Protein AF-A0A656K0D9-F1 (afdb_monomer)

Solvent-accessible surface area (backbone atoms only — not comparable to full-atom values): 9902 Å² total; per-residue (Å²): 138,88,82,88,80,86,80,90,76,78,93,76,84,72,83,78,70,94,79,72,92,74,75,70,80,50,70,64,58,54,51,52,53,53,50,53,54,51,52,51,53,50,48,52,54,49,52,51,49,52,54,46,64,72,64,74,55,85,78,87,59,66,61,66,60,52,53,50,52,52,52,50,52,53,51,52,52,51,50,49,54,53,50,50,53,54,32,53,58,55,34,52,55,34,49,74,68,66,74,48,59,67,74,58,40,48,53,50,39,53,52,52,51,52,47,50,60,66,72,38,76,58,51,60,60,53,47,52,59,71,70,44,60,68,61,57,72,75,30,68,89,40,77,66,26,55,54,49,53,52,52,52,51,51,50,51,52,52,49,68,61,64,78,106

Foldseek 3Di:
DDDDDDDDDDDDPDPPDPPDPDDDPPPVVVVVVVVVVVVVVVVVVVVVVVVVVVVVDPCVDCVVVVVVVVVVVVVVVLLVLVLVVQLVVQLVVCVVVVVDDSVVSSVVSVVVSVVCVVVCPCVVVVVVVVVDDVCLVVCVPPPVNVVVVVVVVVCVVCCSVVVD

Organism: NCBI:txid1194405

InterPro domains:
  IPR001204 Phosphate transporter [PF01384] (82-164)
  IPR001204 Phosphate transporter [PTHR11101] (63-164)

Sequence (164 aa):
MAINALSPDATGRASLSATQFGRKPGRLTMVIFFAILIAGLLFTGYSLKQDVDDMGTVVTTWTPFVLLGVALLIALAFEFVNGFHDTANAVATVIYTHSLPPGFAVVWSGFFNFLGVMLSSGAVAFGIIALLPVELILQTGSSAGFAMIFALLIAAIIWNLGTW

pLDDT: mean 75.83, std 12.4, range [40.69, 91.62]

Secondary structure (DSSP, 8-state):
------------S----SSSTT-PPPHHHHHHHHHHHHHHHHHHHHHHHHHHHHTT-----SHHHHHHHHHHHHHHHHHHHHHHHHHHHHHHHHHHTT-S-HHHHHHHHHHHHHHHHHHHTTHHHHHHHHHS-HHHHHTTTSHHHHHHHHHHHHHHHHHHHHT-

Mean predicted aligned error: 13.17 Å

Structure (mmCIF, N/CA/C/O backbone):
data_AF-A0A656K0D9-F1
#
_entry.id   AF-A0A656K0D9-F1
#
loop_
_atom_site.group_PDB
_atom_site.id
_atom_site.type_symbol
_atom_site.label_atom_id
_atom_site.label_alt_id
_atom_site.label_comp_id
_atom_site.label_asym_id
_atom_site.label_entity_id
_atom_site.label_seq_id
_atom_site.pdbx_PDB_ins_code
_atom_site.Cartn_x
_atom_site.Cartn_y
_atom_site.Cartn_z
_atom_site.occupancy
_atom_site.B_iso_or_equiv
_atom_site.auth_seq_id
_atom_site.auth_comp_id
_atom_site.auth_asym_id
_atom_site.auth_atom_id
_atom_site.pdbx_PDB_model_num
ATOM 1 N N . MET A 1 1 ? 45.216 3.476 -65.121 1.00 46.53 1 MET A N 1
ATOM 2 C CA . MET A 1 1 ? 45.252 2.789 -63.814 1.00 46.53 1 MET A CA 1
ATOM 3 C C . MET A 1 1 ? 43.876 2.951 -63.190 1.00 46.53 1 MET A C 1
ATOM 5 O O . MET A 1 1 ? 43.567 4.015 -62.676 1.00 46.53 1 MET A O 1
ATOM 9 N N . ALA A 1 2 ? 43.000 1.970 -63.403 1.00 40.69 2 ALA A N 1
ATOM 10 C CA . ALA A 1 2 ? 41.628 1.987 -62.914 1.00 40.69 2 ALA A CA 1
ATOM 11 C C . ALA A 1 2 ? 41.595 1.386 -61.508 1.00 40.69 2 ALA A C 1
ATOM 13 O O . ALA A 1 2 ? 42.010 0.242 -61.337 1.00 40.69 2 ALA A O 1
ATOM 14 N N . ILE A 1 3 ? 41.091 2.132 -60.527 1.00 46.84 3 ILE A N 1
ATOM 15 C CA . ILE A 1 3 ? 40.582 1.546 -59.287 1.00 46.84 3 ILE A CA 1
ATOM 16 C C . ILE A 1 3 ? 39.200 2.147 -59.058 1.00 46.84 3 ILE A C 1
ATOM 18 O O . ILE A 1 3 ? 39.030 3.220 -58.489 1.00 46.84 3 ILE A O 1
ATOM 22 N N . ASN A 1 4 ? 38.221 1.454 -59.627 1.00 45.56 4 ASN A N 1
ATOM 23 C CA . ASN A 1 4 ? 36.814 1.586 -59.316 1.00 45.56 4 ASN A CA 1
ATOM 24 C C . ASN A 1 4 ? 36.590 0.799 -58.016 1.00 45.56 4 ASN A C 1
ATOM 26 O O . ASN A 1 4 ? 36.851 -0.402 -57.989 1.00 45.56 4 ASN A O 1
ATOM 30 N N . ALA A 1 5 ? 36.159 1.460 -5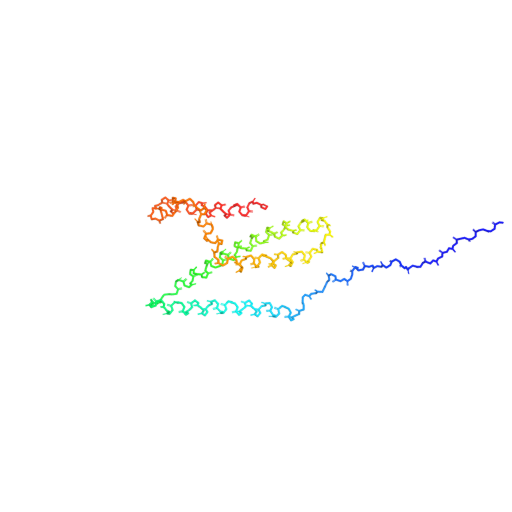6.946 1.00 51.62 5 ALA A N 1
ATOM 31 C CA . ALA A 1 5 ? 35.736 0.798 -55.713 1.00 51.62 5 ALA A CA 1
ATOM 32 C C . ALA A 1 5 ? 34.462 1.463 -55.179 1.00 51.62 5 ALA A C 1
ATOM 34 O 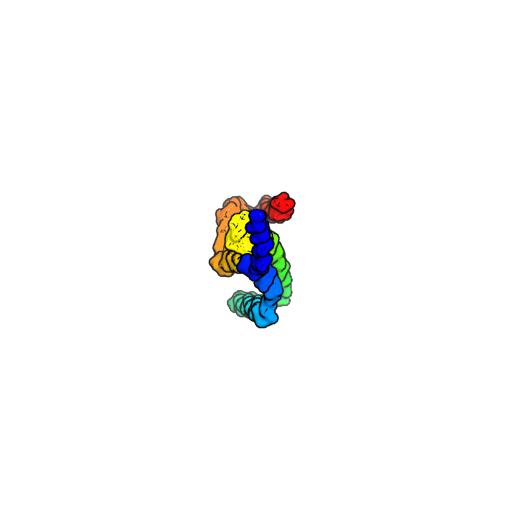O . ALA A 1 5 ? 34.407 1.971 -54.063 1.00 51.62 5 ALA A O 1
ATOM 35 N N . LEU A 1 6 ? 33.420 1.461 -56.010 1.00 51.41 6 LEU A N 1
ATOM 36 C CA . LEU A 1 6 ? 32.057 1.345 -55.509 1.00 51.41 6 LEU A CA 1
ATOM 37 C C . LEU A 1 6 ? 31.831 -0.134 -55.180 1.00 51.41 6 LEU A C 1
ATOM 39 O O . LEU A 1 6 ? 31.737 -0.955 -56.088 1.00 51.41 6 LEU A O 1
ATOM 43 N N . SER A 1 7 ? 31.741 -0.459 -53.891 1.00 51.31 7 SER A N 1
ATOM 44 C CA . SER A 1 7 ? 31.024 -1.649 -53.429 1.00 51.31 7 SER A CA 1
ATOM 45 C C . SER A 1 7 ? 29.752 -1.177 -52.728 1.00 51.31 7 SER A C 1
ATOM 47 O O . SER A 1 7 ? 29.832 -0.678 -51.603 1.00 51.31 7 SER A O 1
ATOM 49 N N . PRO A 1 8 ? 28.587 -1.284 -53.382 1.00 60.44 8 PRO A N 1
ATOM 50 C CA . PRO A 1 8 ? 27.295 -1.153 -52.744 1.00 60.44 8 PRO A CA 1
ATOM 51 C C . PRO A 1 8 ? 26.872 -2.533 -52.230 1.00 60.44 8 PRO A C 1
ATOM 53 O O . PRO A 1 8 ? 26.476 -3.377 -53.017 1.00 60.44 8 PRO A O 1
ATOM 56 N N . ASP A 1 9 ? 26.950 -2.749 -50.920 1.00 50.44 9 ASP A N 1
ATOM 57 C CA . ASP A 1 9 ? 26.172 -3.783 -50.225 1.00 50.44 9 ASP A CA 1
ATOM 58 C C . ASP A 1 9 ? 25.778 -3.190 -48.864 1.00 50.44 9 ASP A C 1
ATOM 60 O O . ASP A 1 9 ? 26.600 -2.982 -47.975 1.00 50.44 9 ASP A O 1
ATOM 64 N N . ALA A 1 10 ? 24.602 -2.572 -48.773 1.00 52.41 10 ALA A N 1
ATOM 65 C CA . ALA A 1 10 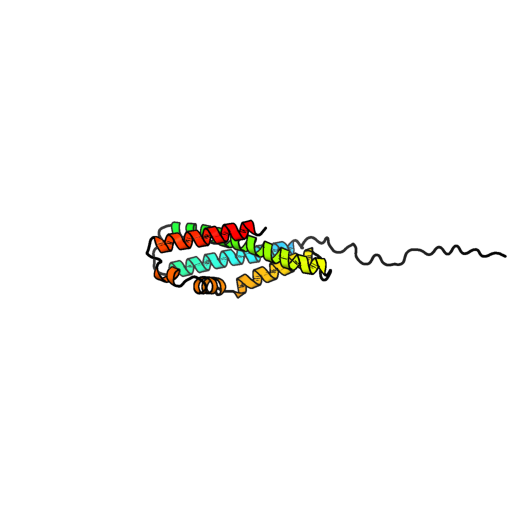? 23.331 -3.260 -48.566 1.00 52.41 10 ALA A CA 1
ATOM 66 C C . ALA A 1 10 ? 23.273 -3.919 -47.176 1.00 52.41 10 ALA A C 1
ATOM 68 O O . ALA A 1 10 ? 23.741 -5.024 -46.932 1.00 52.41 10 ALA A O 1
ATOM 69 N N . THR A 1 11 ? 22.625 -3.188 -46.264 1.00 54.31 11 THR A N 1
ATOM 70 C CA . THR A 1 11 ? 21.508 -3.732 -45.477 1.00 54.31 11 THR A CA 1
ATOM 71 C C . THR A 1 11 ? 21.755 -5.087 -44.811 1.00 54.31 11 THR A C 1
ATOM 73 O O . THR A 1 11 ? 21.269 -6.115 -45.269 1.00 54.31 11 THR A O 1
ATOM 76 N N . GLY A 1 12 ? 22.454 -5.092 -43.677 1.00 49.69 12 GLY A N 1
ATOM 77 C CA . GLY A 1 12 ? 22.627 -6.336 -42.918 1.00 49.69 12 GLY A CA 1
ATOM 78 C C . GLY A 1 12 ? 23.013 -6.197 -41.452 1.00 49.69 12 GLY A C 1
ATOM 79 O O . GLY A 1 12 ? 23.108 -7.204 -40.756 1.00 49.69 12 GLY A O 1
ATOM 80 N N . ARG A 1 13 ? 23.207 -4.981 -40.926 1.00 50.31 13 ARG A N 1
ATOM 81 C CA . ARG A 1 13 ? 23.322 -4.803 -39.473 1.00 50.31 13 ARG A CA 1
ATOM 82 C C . ARG A 1 13 ? 21.925 -4.724 -38.900 1.00 50.31 13 ARG A C 1
ATOM 84 O O . ARG A 1 13 ? 21.330 -3.656 -38.814 1.00 50.31 13 ARG A O 1
ATOM 91 N N . ALA A 1 14 ? 21.424 -5.924 -38.630 1.00 54.84 14 ALA A N 1
ATOM 92 C CA . ALA A 1 14 ? 20.226 -6.239 -37.889 1.00 54.84 14 ALA A CA 1
ATOM 93 C C . ALA A 1 14 ? 19.801 -5.079 -36.985 1.00 54.84 14 ALA A C 1
ATOM 95 O O . ALA A 1 14 ? 20.451 -4.764 -35.986 1.00 54.84 14 ALA A O 1
ATOM 96 N N . SER A 1 15 ? 18.677 -4.470 -37.354 1.00 50.88 15 SER A N 1
ATOM 97 C CA . SER A 1 15 ? 17.812 -3.733 -36.449 1.00 50.88 15 SER A CA 1
ATOM 98 C C . SER A 1 15 ? 17.335 -4.708 -35.367 1.00 50.88 15 SER A C 1
ATOM 100 O O . SER A 1 15 ? 16.217 -5.227 -35.418 1.00 50.88 15 SER A O 1
ATOM 102 N N . LEU A 1 16 ? 18.214 -5.053 -34.429 1.00 54.25 16 LEU A N 1
ATOM 103 C CA . LEU A 1 16 ? 17.861 -5.872 -33.287 1.00 54.25 16 LEU A CA 1
ATOM 104 C C . LEU A 1 16 ? 16.966 -5.021 -32.386 1.00 54.25 16 LEU A C 1
ATOM 106 O O . LEU A 1 16 ? 17.423 -4.221 -31.580 1.00 54.25 16 LEU A O 1
ATOM 110 N N . SER A 1 17 ? 15.664 -5.252 -32.547 1.00 52.91 17 SER A N 1
ATOM 111 C CA . SER A 1 17 ? 14.666 -5.106 -31.493 1.00 52.91 17 SER A CA 1
ATOM 112 C C . SER A 1 17 ? 14.276 -3.678 -31.079 1.00 52.91 17 SER A C 1
ATOM 114 O O . SER A 1 17 ? 14.127 -3.384 -29.894 1.00 52.91 17 SER A O 1
ATOM 116 N N . ALA A 1 18 ? 13.941 -2.820 -32.043 1.00 52.75 18 ALA A N 1
ATOM 117 C CA . ALA A 1 18 ? 13.103 -1.645 -31.764 1.00 52.75 18 ALA A CA 1
ATOM 118 C C . ALA A 1 18 ? 11.595 -1.989 -31.644 1.00 52.75 18 ALA A C 1
ATOM 120 O O . ALA A 1 18 ? 10.765 -1.095 -31.509 1.00 52.75 18 ALA A O 1
ATOM 121 N N . THR A 1 19 ? 11.213 -3.275 -31.682 1.00 50.44 19 THR A N 1
ATOM 122 C CA . THR A 1 19 ? 9.822 -3.685 -31.963 1.00 50.44 19 THR A CA 1
ATOM 123 C C . THR A 1 19 ? 9.245 -4.732 -31.005 1.00 50.44 19 THR A C 1
ATOM 125 O O . THR A 1 19 ? 8.505 -5.612 -31.436 1.00 50.44 19 THR A O 1
ATOM 128 N N . GLN A 1 20 ? 9.543 -4.674 -29.700 1.00 53.78 20 GLN A N 1
ATOM 129 C CA . GLN A 1 20 ? 8.859 -5.551 -28.725 1.00 53.78 20 GLN A CA 1
ATOM 130 C C . GLN A 1 20 ? 8.253 -4.853 -27.493 1.00 53.78 20 GLN A C 1
ATOM 132 O O . GLN A 1 20 ? 7.497 -5.481 -26.755 1.00 53.78 20 GLN A O 1
ATOM 137 N N . PHE A 1 21 ? 8.450 -3.546 -27.307 1.00 54.44 21 PHE A N 1
ATOM 138 C CA . PHE A 1 21 ? 8.067 -2.835 -26.072 1.00 54.44 21 PHE A CA 1
ATOM 139 C C . PHE A 1 21 ? 6.711 -2.113 -26.116 1.00 54.44 21 PHE A C 1
ATOM 141 O O . PHE A 1 21 ? 6.533 -1.067 -25.503 1.00 54.44 21 PHE A O 1
ATOM 148 N N . GLY A 1 22 ? 5.737 -2.669 -26.838 1.00 51.25 22 GLY A N 1
ATOM 149 C CA . GLY A 1 22 ? 4.401 -2.071 -26.981 1.00 51.25 22 GLY A CA 1
ATOM 150 C C . GLY A 1 22 ? 3.245 -3.055 -26.827 1.00 51.25 22 GLY A C 1
ATOM 151 O O . GLY A 1 22 ? 2.116 -2.741 -27.210 1.00 51.25 22 GLY A O 1
ATOM 152 N N . ARG A 1 23 ? 3.489 -4.272 -26.324 1.00 61.16 23 ARG A N 1
ATOM 153 C CA . ARG A 1 23 ? 2.410 -5.251 -26.171 1.00 61.16 23 ARG A CA 1
ATOM 154 C C . ARG A 1 23 ? 1.590 -4.889 -24.936 1.00 61.16 23 ARG A C 1
ATOM 156 O O . ARG A 1 23 ? 2.010 -5.137 -23.811 1.00 61.16 23 ARG A O 1
ATOM 163 N N . LYS A 1 24 ? 0.424 -4.275 -25.163 1.00 59.22 24 LYS A N 1
ATOM 164 C CA . LYS A 1 24 ? -0.588 -4.044 -24.124 1.00 59.22 24 LYS A CA 1
ATOM 165 C C . LYS A 1 24 ? -0.812 -5.355 -23.357 1.00 59.22 24 LYS A C 1
ATOM 167 O O . LYS A 1 24 ? -0.871 -6.403 -24.013 1.00 59.22 24 LYS A O 1
ATOM 172 N N . PRO A 1 25 ? -0.936 -5.321 -22.018 1.00 68.19 25 PRO A N 1
ATOM 173 C CA . PRO A 1 25 ? -1.236 -6.520 -21.251 1.00 68.19 25 PRO A CA 1
ATOM 174 C C . PRO A 1 25 ? -2.455 -7.207 -21.864 1.00 68.19 25 PRO A C 1
ATOM 176 O O . PRO A 1 25 ? -3.434 -6.552 -22.241 1.00 68.19 25 PRO A O 1
ATOM 179 N N . GLY A 1 26 ? -2.361 -8.526 -22.042 1.00 80.50 26 GLY A N 1
ATOM 180 C CA . GLY A 1 26 ? -3.445 -9.299 -22.629 1.00 80.50 26 GLY A CA 1
ATOM 181 C C . GLY A 1 26 ? -4.724 -9.061 -21.833 1.00 80.50 26 GLY A C 1
ATOM 182 O O . GLY A 1 26 ? -4.688 -8.991 -20.605 1.00 80.50 26 GLY A O 1
ATOM 183 N N . ARG A 1 27 ? -5.868 -8.944 -22.517 1.00 81.31 27 ARG A N 1
ATOM 184 C CA . ARG A 1 27 ? -7.172 -8.778 -21.848 1.00 81.31 27 ARG A CA 1
ATOM 185 C C . ARG A 1 27 ? -7.388 -9.841 -20.766 1.00 81.31 27 ARG A C 1
ATOM 187 O O . ARG A 1 27 ? -7.896 -9.522 -19.703 1.00 81.31 27 ARG A O 1
ATOM 194 N N . LEU A 1 28 ? -6.911 -11.062 -21.012 1.00 84.75 28 LEU A N 1
ATOM 195 C CA . LEU A 1 28 ? -6.908 -12.158 -20.047 1.00 84.75 28 LEU A CA 1
ATOM 196 C C . LEU A 1 28 ? -6.138 -11.822 -18.760 1.00 84.75 28 LEU A C 1
ATOM 198 O O . LEU A 1 28 ? -6.653 -12.049 -17.674 1.00 84.75 28 LEU A O 1
ATOM 202 N N . THR A 1 29 ? -4.937 -11.248 -18.865 1.00 81.94 29 THR A N 1
ATOM 203 C CA . THR A 1 29 ? -4.125 -10.850 -17.706 1.00 81.94 29 THR A CA 1
ATOM 204 C C . THR A 1 29 ? -4.839 -9.798 -16.863 1.00 81.94 29 THR A C 1
ATOM 206 O O . THR A 1 29 ? -4.868 -9.920 -15.644 1.00 81.94 29 THR A O 1
ATOM 209 N N . MET A 1 30 ? -5.467 -8.802 -17.500 1.00 81.31 30 MET A N 1
ATOM 210 C CA . MET A 1 30 ? -6.268 -7.807 -16.777 1.00 81.31 30 MET A CA 1
ATOM 211 C C . MET A 1 30 ? -7.485 -8.441 -16.095 1.00 81.31 30 MET A C 1
ATOM 213 O O . MET A 1 30 ? -7.747 -8.143 -14.935 1.00 81.31 30 MET A O 1
ATOM 217 N N . VAL A 1 31 ? -8.200 -9.344 -16.776 1.00 89.31 31 VAL A N 1
ATOM 218 C CA . VAL A 1 31 ? -9.349 -10.054 -16.188 1.00 89.31 31 VAL A CA 1
ATOM 219 C C . VAL A 1 31 ? -8.924 -10.876 -14.972 1.00 89.31 31 VAL A C 1
ATOM 221 O O . VAL A 1 31 ? -9.564 -10.773 -13.933 1.00 89.31 31 VAL A O 1
ATOM 224 N N . ILE A 1 32 ? -7.831 -11.639 -15.069 1.00 88.94 32 ILE A N 1
ATOM 225 C CA . ILE A 1 32 ? -7.305 -12.432 -13.948 1.00 88.94 32 ILE A CA 1
ATOM 226 C C . ILE A 1 32 ? -6.901 -11.519 -12.785 1.00 88.94 32 ILE A C 1
ATOM 228 O O . ILE A 1 32 ? -7.258 -11.800 -11.645 1.00 88.94 32 ILE A O 1
ATOM 232 N N . PHE A 1 33 ? -6.208 -10.412 -13.067 1.00 84.19 33 PHE A N 1
ATOM 233 C CA . PHE A 1 33 ? -5.788 -9.451 -12.049 1.00 84.19 33 PHE A CA 1
ATOM 234 C C . PHE A 1 33 ? -6.981 -8.906 -11.253 1.00 84.19 33 PHE A C 1
ATOM 236 O O . PHE A 1 33 ? -7.009 -9.028 -10.030 1.00 84.19 33 PHE A O 1
ATOM 243 N N . PHE A 1 34 ? -8.001 -8.374 -11.935 1.00 88.88 34 PHE A N 1
ATOM 244 C CA . PHE A 1 34 ? -9.193 -7.856 -11.260 1.00 88.88 34 PHE A CA 1
ATOM 245 C C . PHE A 1 34 ? -10.015 -8.960 -10.587 1.00 88.88 34 PHE A C 1
ATOM 247 O O . PHE A 1 34 ? -10.566 -8.723 -9.515 1.00 88.88 34 PHE A O 1
ATOM 254 N N . ALA A 1 35 ? -10.075 -10.165 -11.161 1.00 90.88 35 ALA A N 1
ATOM 255 C CA . ALA A 1 35 ? -10.769 -11.295 -10.549 1.00 90.88 35 ALA A CA 1
ATOM 256 C C . ALA A 1 35 ? -10.133 -11.703 -9.212 1.00 90.88 35 ALA A C 1
ATOM 258 O O . ALA A 1 35 ? -10.855 -11.890 -8.236 1.00 90.88 35 ALA A O 1
ATOM 259 N N . ILE A 1 36 ? -8.799 -11.781 -9.144 1.00 88.88 36 ILE A N 1
ATOM 260 C CA . ILE A 1 36 ? -8.069 -12.066 -7.898 1.00 88.88 36 ILE A CA 1
ATOM 261 C C . ILE A 1 36 ? -8.306 -10.951 -6.873 1.00 88.88 36 ILE A C 1
ATOM 263 O O . ILE A 1 36 ? -8.569 -11.238 -5.709 1.00 88.88 36 ILE A O 1
ATOM 267 N N . LEU A 1 37 ? -8.268 -9.688 -7.306 1.00 84.69 37 LEU A N 1
ATO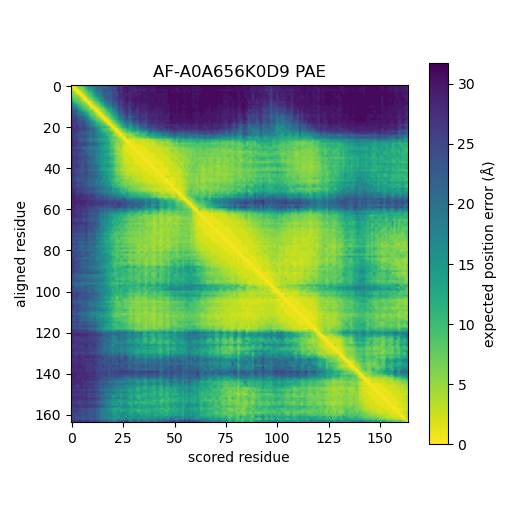M 268 C CA . LEU A 1 37 ? -8.466 -8.527 -6.433 1.00 84.69 37 LEU A CA 1
ATOM 269 C C . LEU A 1 37 ? -9.877 -8.516 -5.819 1.00 84.69 37 LEU A C 1
ATOM 271 O O . LEU A 1 37 ? -10.034 -8.360 -4.610 1.00 84.69 37 LEU A O 1
ATOM 275 N N . ILE A 1 38 ? -10.902 -8.755 -6.642 1.00 89.31 38 ILE A N 1
ATOM 276 C CA . ILE A 1 38 ? -12.296 -8.861 -6.192 1.00 89.31 38 ILE A CA 1
ATOM 277 C C . ILE A 1 38 ? -12.473 -10.075 -5.276 1.00 89.31 38 ILE A C 1
ATOM 279 O O . ILE A 1 38 ? -13.098 -9.946 -4.227 1.00 89.31 38 ILE A O 1
ATOM 283 N N . ALA A 1 39 ? -11.911 -11.234 -5.630 1.00 90.50 39 ALA A N 1
ATOM 284 C CA . ALA A 1 39 ? -11.982 -12.431 -4.795 1.00 90.50 39 ALA A CA 1
ATOM 285 C C . ALA A 1 39 ? -11.342 -12.202 -3.417 1.00 90.50 39 ALA A C 1
ATOM 287 O O . ALA A 1 39 ? -11.933 -12.584 -2.411 1.00 90.50 39 ALA A O 1
ATOM 288 N N . GLY A 1 40 ? -10.191 -11.523 -3.361 1.00 85.50 40 GLY A N 1
ATOM 289 C CA . GLY A 1 40 ? -9.540 -11.135 -2.109 1.00 85.50 40 GLY A CA 1
ATOM 290 C C . GLY A 1 40 ? -10.399 -10.188 -1.271 1.00 85.50 40 GLY A C 1
ATOM 291 O O . GLY A 1 40 ? -10.609 -10.441 -0.090 1.00 85.50 40 GLY A O 1
ATOM 292 N N . LEU A 1 41 ? -10.968 -9.142 -1.881 1.00 85.38 41 LEU A N 1
ATOM 293 C CA . LEU A 1 41 ? -11.867 -8.209 -1.186 1.00 85.38 41 LEU A CA 1
ATOM 294 C C . LEU A 1 41 ? -13.126 -8.901 -0.643 1.00 85.38 41 LEU A C 1
ATOM 296 O O . LEU A 1 41 ? -13.536 -8.635 0.487 1.00 85.38 41 LEU A O 1
ATOM 300 N N . LEU A 1 42 ? -13.728 -9.801 -1.427 1.00 88.06 42 LEU A N 1
ATOM 301 C CA . LEU A 1 42 ? -14.890 -10.583 -1.003 1.00 88.06 42 LEU A CA 1
ATOM 302 C C .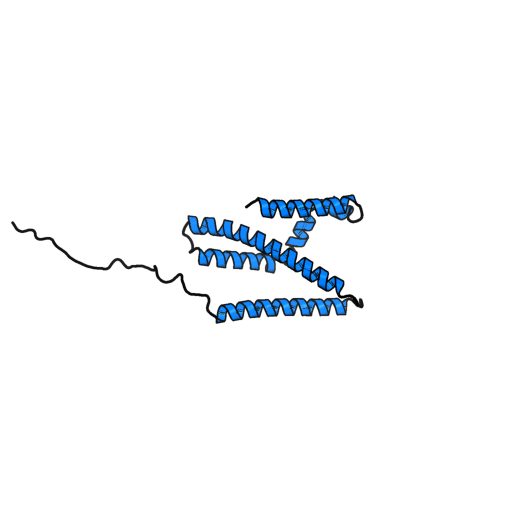 LEU A 1 42 ? -14.537 -11.558 0.122 1.00 88.06 42 LEU A C 1
ATOM 304 O O . LEU A 1 42 ? -15.308 -11.672 1.072 1.00 88.06 42 LEU A O 1
ATOM 308 N N . PHE A 1 43 ? -13.380 -12.222 0.041 1.00 87.94 43 PHE A N 1
ATOM 309 C CA . PHE A 1 43 ? -12.889 -13.115 1.088 1.00 87.94 43 PHE A CA 1
ATOM 310 C C . PHE A 1 43 ? -12.680 -12.357 2.402 1.00 87.94 43 PHE A C 1
ATOM 312 O O . PHE A 1 43 ? -13.245 -12.754 3.414 1.00 87.94 43 PHE A O 1
ATOM 319 N N . THR A 1 44 ? -11.983 -11.216 2.376 1.00 84.62 44 THR A N 1
ATOM 320 C CA . THR A 1 44 ? -11.797 -10.364 3.562 1.00 84.62 44 THR A CA 1
ATOM 321 C C . THR A 1 44 ? -13.134 -9.907 4.145 1.00 84.62 44 THR A C 1
ATOM 323 O O . THR A 1 44 ? -13.323 -9.952 5.357 1.00 84.62 44 THR A O 1
ATOM 326 N N . GLY A 1 45 ? -14.086 -9.496 3.301 1.00 83.62 45 GLY A N 1
ATOM 327 C CA . GLY A 1 45 ? -15.419 -9.096 3.756 1.00 83.62 45 GLY A CA 1
ATOM 328 C C . GLY A 1 45 ? -16.222 -10.246 4.373 1.00 83.62 45 GLY A C 1
ATOM 329 O O . GLY A 1 45 ? -16.941 -10.033 5.347 1.00 83.62 45 GLY A O 1
ATOM 330 N N . TYR A 1 46 ? -16.094 -11.457 3.828 1.00 86.81 46 TYR A N 1
ATOM 331 C CA . TYR A 1 46 ? -16.721 -12.660 4.372 1.00 86.81 46 TYR A CA 1
ATOM 332 C C . TYR A 1 46 ? -16.100 -13.058 5.716 1.00 86.81 46 TYR A C 1
ATOM 334 O O . TYR A 1 46 ? -16.836 -13.227 6.684 1.00 86.81 46 TYR A O 1
ATOM 342 N N . SER A 1 47 ? -14.767 -13.124 5.796 1.00 85.38 47 SER A N 1
ATOM 343 C CA . SER A 1 47 ? -14.037 -13.410 7.037 1.00 85.38 47 SER A CA 1
ATOM 344 C C . SER A 1 47 ? -14.369 -12.403 8.131 1.00 85.38 47 SER A C 1
ATOM 346 O O . SER A 1 47 ? -14.676 -12.801 9.243 1.00 85.38 47 SER A O 1
ATOM 348 N N . LEU A 1 48 ? -14.431 -11.110 7.801 1.00 82.44 48 LEU A N 1
ATOM 349 C CA . LEU A 1 48 ? -14.800 -10.076 8.765 1.00 82.44 48 LEU A CA 1
ATOM 350 C C . LEU A 1 48 ? -16.217 -10.269 9.317 1.00 82.44 48 LEU A C 1
ATOM 352 O O . LEU A 1 48 ? -16.440 -10.062 10.505 1.00 82.44 48 LEU A O 1
ATOM 356 N N . LYS A 1 49 ? -17.189 -10.631 8.470 1.00 81.12 49 LYS A N 1
ATOM 357 C CA . LYS A 1 49 ? -18.553 -10.911 8.943 1.00 81.12 49 LYS A CA 1
ATOM 358 C C . LYS A 1 49 ? -18.586 -12.127 9.856 1.00 81.12 49 LYS A C 1
ATOM 360 O O . LYS A 1 49 ? -19.217 -12.059 10.901 1.00 81.12 49 LYS A O 1
ATOM 365 N N . GLN A 1 50 ? -17.883 -13.188 9.471 1.00 82.19 50 GLN A N 1
ATOM 366 C CA . GLN A 1 50 ? -17.773 -14.399 10.273 1.00 82.19 50 GLN A CA 1
ATOM 367 C C . GLN A 1 50 ? -17.149 -14.098 11.645 1.00 82.19 50 GLN A C 1
ATOM 369 O O . GLN A 1 50 ? -17.734 -14.452 12.661 1.00 82.19 50 GLN A O 1
ATOM 374 N N . ASP A 1 51 ? -16.054 -13.336 11.680 1.00 81.12 51 ASP A N 1
ATOM 375 C CA . ASP A 1 51 ? -15.403 -12.919 12.923 1.00 81.12 51 ASP A CA 1
ATOM 376 C C . ASP A 1 51 ? -16.328 -12.047 13.794 1.00 81.12 51 ASP A C 1
ATOM 378 O O . ASP A 1 51 ? -16.367 -12.205 15.011 1.00 81.12 51 ASP A O 1
ATOM 382 N N . VAL A 1 52 ? -17.099 -11.133 13.192 1.00 76.25 52 VAL A N 1
ATOM 383 C CA . VAL A 1 52 ? -18.055 -10.274 13.917 1.00 76.25 52 VAL A CA 1
ATOM 384 C C . VAL A 1 52 ? -19.217 -11.079 14.505 1.00 76.25 52 VAL A C 1
ATOM 386 O O . VAL A 1 52 ? -19.621 -10.819 15.642 1.00 76.25 52 VAL A O 1
ATOM 389 N N . ASP A 1 53 ? -19.737 -12.052 13.759 1.00 79.00 53 ASP A N 1
ATOM 390 C CA . ASP A 1 53 ? -20.812 -12.935 14.215 1.00 79.00 53 ASP A CA 1
ATOM 391 C C . ASP A 1 53 ? -20.315 -13.876 15.336 1.00 79.00 53 ASP A C 1
ATOM 393 O O . ASP A 1 53 ? -21.026 -14.098 16.321 1.00 79.00 53 ASP A O 1
ATOM 397 N N . ASP A 1 54 ? -19.062 -14.338 15.251 1.00 77.31 54 ASP A N 1
ATOM 398 C CA . ASP A 1 54 ? -18.403 -15.185 16.255 1.00 77.31 54 ASP A CA 1
ATOM 399 C C . ASP A 1 54 ? -18.070 -14.426 17.559 1.00 77.31 54 ASP A C 1
ATOM 401 O O . ASP A 1 54 ? -17.987 -15.028 18.633 1.00 77.31 54 ASP A O 1
ATOM 405 N N . MET A 1 55 ? -17.938 -13.093 17.513 1.00 70.62 55 MET A N 1
ATOM 406 C CA . MET A 1 55 ? -17.672 -12.251 18.692 1.00 70.62 55 MET A CA 1
ATOM 407 C C . MET A 1 55 ? -18.879 -12.092 19.634 1.00 70.62 55 MET A C 1
ATOM 409 O O . MET A 1 55 ? -18.737 -11.505 20.709 1.00 70.62 55 MET A O 1
ATOM 413 N N . GLY A 1 56 ? -20.072 -12.584 19.272 1.00 64.88 56 GLY A N 1
ATOM 414 C CA . GLY A 1 56 ? -21.261 -12.572 20.140 1.00 64.88 56 GLY A CA 1
ATOM 415 C C . GLY A 1 56 ? -21.780 -11.173 20.509 1.00 64.88 56 GLY A C 1
ATOM 416 O O . GLY A 1 56 ? -22.689 -11.037 21.330 1.00 64.88 56 GLY A O 1
ATOM 417 N N . THR A 1 57 ? -21.221 -10.120 19.908 1.00 64.88 57 THR A N 1
ATOM 418 C CA . THR A 1 57 ? -21.670 -8.738 20.076 1.00 64.88 57 THR A CA 1
ATOM 419 C C . THR A 1 57 ? -22.682 -8.414 18.988 1.00 64.88 57 THR A C 1
ATOM 421 O O . THR A 1 57 ? -22.380 -8.521 17.804 1.00 64.88 57 THR A O 1
ATOM 424 N N . VAL A 1 58 ? -23.898 -8.008 19.362 1.00 61.38 58 VAL A N 1
ATOM 425 C CA . VAL A 1 58 ? -24.890 -7.552 18.382 1.00 61.38 58 VAL A CA 1
ATOM 426 C C . VAL A 1 58 ? -24.430 -6.187 17.871 1.00 61.38 58 VAL A C 1
ATOM 428 O O . VAL A 1 58 ? -24.731 -5.153 18.469 1.00 61.38 58 VAL A O 1
ATOM 431 N N . VAL A 1 59 ? -23.655 -6.172 16.786 1.00 61.28 59 VAL A N 1
ATOM 432 C CA . VAL A 1 59 ? -23.214 -4.938 16.127 1.00 61.28 59 VAL A CA 1
ATOM 433 C C . VAL A 1 59 ? -24.416 -4.337 15.393 1.00 61.28 59 VAL A C 1
ATOM 435 O O . VAL A 1 59 ? -24.585 -4.475 14.188 1.00 61.28 59 VAL A O 1
ATOM 438 N N . THR A 1 60 ? -25.308 -3.685 16.139 1.00 66.19 60 THR A N 1
ATOM 439 C CA . THR A 1 60 ? -26.541 -3.067 15.614 1.00 66.19 60 THR A CA 1
ATOM 440 C C . THR A 1 60 ? -26.279 -1.797 14.804 1.00 66.19 60 THR A C 1
ATOM 442 O O . THR A 1 60 ? -27.198 -1.244 14.202 1.00 66.19 60 THR A O 1
ATOM 445 N N . THR A 1 61 ? -25.035 -1.308 14.793 1.00 73.38 61 THR A N 1
ATOM 446 C CA . THR A 1 61 ? -24.670 -0.010 14.222 1.00 73.38 61 THR A CA 1
ATOM 447 C C . THR A 1 61 ? -23.691 -0.182 13.062 1.00 73.38 61 THR A C 1
ATOM 449 O O . THR A 1 61 ? -22.728 -0.933 13.159 1.00 73.38 61 THR A O 1
ATOM 452 N N . TRP A 1 62 ? -23.899 0.557 11.971 1.00 73.88 62 TRP A N 1
ATOM 453 C CA . TRP A 1 62 ? -23.047 0.528 10.770 1.00 73.88 62 TRP A CA 1
ATOM 454 C C . TRP A 1 62 ? -21.717 1.280 10.940 1.00 73.88 62 TRP A C 1
ATOM 456 O O . TRP A 1 62 ? -20.801 1.128 10.135 1.00 73.88 62 TRP A O 1
ATOM 466 N N . THR A 1 63 ? -21.599 2.081 12.001 1.00 78.38 63 THR A N 1
ATOM 467 C CA . THR A 1 63 ? -20.441 2.923 12.322 1.00 78.38 63 THR A CA 1
ATOM 468 C C . THR A 1 63 ? -19.088 2.198 12.268 1.00 78.38 63 THR A C 1
ATOM 470 O O . THR A 1 63 ? -18.206 2.712 11.584 1.00 78.38 63 THR A O 1
ATOM 473 N N . PRO A 1 64 ? -18.876 1.026 12.904 1.00 78.94 64 PRO A N 1
ATOM 474 C CA . PRO A 1 64 ? -17.593 0.319 12.831 1.00 78.94 64 PRO A CA 1
ATOM 475 C C . PRO A 1 64 ? -17.201 -0.083 11.405 1.00 78.94 64 PRO A C 1
ATOM 477 O O . PRO A 1 64 ? -16.039 0.057 11.040 1.00 78.94 64 PRO A O 1
ATOM 480 N N . PHE A 1 65 ? -18.153 -0.499 10.566 1.00 81.06 65 PHE A N 1
ATOM 481 C CA . PHE A 1 65 ? -17.872 -0.845 9.168 1.00 81.06 65 PHE A CA 1
ATOM 482 C C . PHE A 1 65 ? -17.498 0.386 8.334 1.00 81.06 65 PHE A C 1
ATOM 484 O O . PHE A 1 65 ? -16.602 0.319 7.494 1.00 81.06 65 PHE A O 1
ATOM 491 N N . VAL A 1 66 ? -18.145 1.528 8.591 1.00 84.06 66 VAL A N 1
ATOM 492 C CA . VAL A 1 66 ? -17.809 2.804 7.939 1.00 84.06 66 VAL A CA 1
ATOM 493 C C . VAL A 1 66 ? -16.420 3.282 8.366 1.00 84.06 66 VAL A C 1
ATOM 495 O O . VAL A 1 66 ? -15.610 3.630 7.510 1.00 84.06 66 VAL A O 1
ATOM 498 N N . LEU A 1 67 ? -16.117 3.258 9.668 1.00 80.81 67 LEU A N 1
ATOM 499 C CA . LEU A 1 67 ? -14.798 3.631 10.187 1.00 80.81 67 LEU A CA 1
ATOM 500 C C . LEU A 1 67 ? -13.699 2.700 9.662 1.00 80.81 67 LEU A C 1
ATOM 502 O O . LEU A 1 67 ? -12.635 3.184 9.284 1.00 80.81 67 LEU A O 1
ATOM 506 N N . LEU A 1 68 ? -13.970 1.395 9.562 1.00 82.75 68 LEU A N 1
ATOM 507 C CA . LEU A 1 68 ? -13.059 0.432 8.945 1.00 82.75 68 LEU A CA 1
ATOM 508 C C . LEU A 1 68 ? -12.812 0.758 7.467 1.00 82.75 68 LEU A C 1
ATOM 510 O O . LEU A 1 68 ? -11.666 0.769 7.029 1.00 82.75 68 LEU A O 1
ATOM 514 N N . GLY A 1 69 ? -13.864 1.068 6.706 1.00 85.00 69 GLY A N 1
ATOM 515 C CA . GLY A 1 69 ? -13.735 1.467 5.303 1.00 85.00 69 GLY A CA 1
ATOM 516 C C . GLY A 1 69 ? -12.874 2.721 5.125 1.00 85.00 69 GLY A C 1
ATOM 517 O O . GLY A 1 69 ? -12.000 2.752 4.260 1.00 85.00 69 GLY A O 1
ATOM 518 N N . VAL A 1 70 ? -13.067 3.731 5.980 1.00 84.50 70 VAL A N 1
ATOM 519 C CA . VAL A 1 70 ? -12.245 4.953 5.984 1.00 84.50 70 VAL A CA 1
ATOM 520 C C . VAL A 1 70 ? -10.791 4.645 6.352 1.00 84.50 70 VAL A C 1
ATOM 522 O O . VAL A 1 70 ? -9.881 5.113 5.671 1.00 84.50 70 VAL A O 1
ATOM 525 N N . ALA A 1 71 ? -10.559 3.833 7.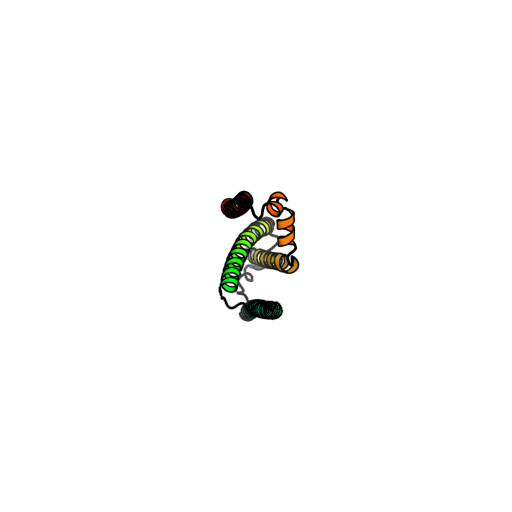386 1.00 80.50 71 ALA A N 1
ATOM 526 C CA . ALA A 1 71 ? -9.216 3.440 7.803 1.00 80.50 71 ALA A CA 1
ATOM 527 C C . ALA A 1 71 ? -8.470 2.680 6.693 1.00 80.50 71 ALA A C 1
ATOM 529 O O . ALA A 1 71 ? -7.317 2.994 6.404 1.00 80.50 71 ALA A O 1
ATOM 530 N N . LEU A 1 72 ? -9.142 1.740 6.018 1.00 83.75 72 LEU A N 1
ATOM 531 C CA . LEU A 1 72 ? -8.586 1.016 4.873 1.00 83.75 72 LEU A CA 1
ATOM 532 C C . LEU A 1 72 ? -8.257 1.951 3.707 1.00 83.75 72 LEU A C 1
ATOM 534 O O . LEU A 1 72 ? -7.210 1.795 3.087 1.00 83.75 72 LEU A O 1
ATOM 538 N N . LEU A 1 73 ? -9.108 2.939 3.423 1.00 84.31 73 LEU A N 1
ATOM 539 C CA . LEU A 1 73 ? -8.854 3.912 2.360 1.00 84.31 73 LEU A CA 1
ATOM 540 C C . LEU A 1 73 ? -7.591 4.734 2.645 1.00 84.31 73 LEU A C 1
ATOM 542 O O . LEU A 1 73 ? -6.755 4.893 1.757 1.00 84.31 73 LEU A O 1
ATOM 546 N N . ILE A 1 74 ? -7.427 5.215 3.880 1.00 79.25 74 ILE A N 1
ATOM 547 C CA . ILE A 1 74 ? -6.233 5.965 4.295 1.00 79.25 74 ILE A CA 1
ATOM 548 C C . ILE A 1 74 ? -4.987 5.072 4.237 1.00 79.25 74 ILE A C 1
ATOM 550 O O . ILE A 1 74 ? -3.962 5.500 3.709 1.00 79.25 74 ILE A O 1
ATOM 554 N N . ALA A 1 75 ? -5.077 3.831 4.723 1.00 81.50 75 ALA A N 1
ATOM 555 C CA . ALA A 1 75 ? -3.970 2.879 4.681 1.00 81.50 75 ALA A CA 1
ATOM 556 C C . ALA A 1 75 ? -3.539 2.562 3.239 1.00 81.50 75 ALA A C 1
ATOM 558 O O . ALA A 1 75 ? -2.353 2.616 2.933 1.00 81.50 75 ALA A O 1
ATOM 559 N N . LEU A 1 76 ? -4.491 2.316 2.333 1.00 82.88 76 LEU A N 1
ATOM 560 C CA . LEU A 1 76 ? -4.209 2.079 0.913 1.00 82.88 76 LEU A CA 1
ATOM 561 C C . LEU A 1 76 ? -3.612 3.311 0.224 1.00 82.88 76 LEU A C 1
ATOM 563 O O . LEU A 1 76 ? -2.733 3.166 -0.622 1.00 82.88 76 LEU A O 1
ATOM 567 N N . ALA A 1 77 ? -4.062 4.517 0.581 1.00 81.94 77 ALA A N 1
ATOM 568 C CA . ALA A 1 77 ? -3.489 5.754 0.057 1.00 81.94 77 ALA A CA 1
ATOM 569 C C . ALA A 1 77 ? -2.039 5.950 0.527 1.00 81.94 77 ALA A C 1
ATOM 571 O O . ALA A 1 77 ? -1.180 6.304 -0.278 1.00 81.94 77 ALA A O 1
ATOM 572 N N . PHE A 1 78 ? -1.755 5.681 1.804 1.00 79.69 78 PHE A N 1
ATOM 573 C CA . PHE A 1 78 ? -0.398 5.730 2.343 1.00 79.69 78 PHE A CA 1
ATOM 574 C C . PHE A 1 78 ? 0.498 4.694 1.657 1.00 79.69 78 PHE A C 1
ATOM 576 O O . PHE A 1 78 ? 1.561 5.045 1.156 1.00 79.69 78 PHE A O 1
ATOM 583 N N . GLU A 1 79 ? 0.048 3.446 1.550 1.00 84.25 79 GLU A N 1
ATOM 584 C CA . GLU A 1 79 ? 0.782 2.378 0.864 1.00 84.25 79 GLU A CA 1
ATOM 585 C C . GLU A 1 79 ? 1.068 2.726 -0.603 1.00 84.25 79 GLU A C 1
ATOM 587 O O . GLU A 1 79 ? 2.172 2.512 -1.093 1.00 84.25 79 GLU A O 1
ATOM 592 N N . PHE A 1 80 ? 0.101 3.332 -1.300 1.00 83.31 80 PHE A N 1
ATOM 593 C CA . PHE A 1 80 ? 0.283 3.778 -2.679 1.00 83.31 80 PHE A CA 1
ATOM 594 C C . PHE A 1 80 ? 1.384 4.836 -2.811 1.00 83.31 80 PHE A C 1
ATOM 596 O O . PHE A 1 80 ? 2.221 4.735 -3.708 1.00 83.31 80 PHE A O 1
ATOM 603 N N . VAL A 1 81 ? 1.390 5.836 -1.923 1.00 83.25 81 VAL A N 1
ATOM 604 C CA . VAL A 1 81 ? 2.433 6.870 -1.903 1.00 83.25 81 VAL A CA 1
ATOM 605 C C . VAL A 1 81 ? 3.789 6.220 -1.631 1.00 83.25 81 VAL A C 1
ATOM 607 O O . VAL A 1 81 ? 4.683 6.351 -2.459 1.00 83.25 81 VAL A O 1
ATOM 610 N N . ASN A 1 82 ? 3.923 5.408 -0.578 1.00 84.44 82 ASN A N 1
ATOM 611 C CA . ASN A 1 82 ? 5.188 4.724 -0.278 1.00 84.44 82 ASN A CA 1
ATOM 612 C C . ASN A 1 82 ? 5.673 3.838 -1.443 1.00 84.44 82 ASN A C 1
ATOM 614 O O . ASN A 1 82 ? 6.820 3.953 -1.872 1.00 84.44 82 ASN A O 1
ATOM 618 N N . GLY A 1 83 ? 4.789 3.039 -2.047 1.00 86.25 83 GLY A N 1
ATOM 619 C CA . GLY A 1 83 ? 5.139 2.187 -3.185 1.00 86.25 83 GLY A CA 1
ATOM 620 C C . GLY A 1 83 ? 5.557 2.967 -4.439 1.00 86.25 83 GLY A C 1
ATOM 621 O O . GLY A 1 83 ? 6.363 2.477 -5.240 1.00 86.25 83 GLY A O 1
ATOM 622 N N . PHE A 1 84 ? 5.064 4.198 -4.616 1.00 85.38 84 PHE A N 1
ATOM 623 C CA . PHE A 1 84 ? 5.516 5.097 -5.681 1.00 85.38 84 PHE A CA 1
ATOM 624 C C . PHE A 1 84 ? 6.956 5.583 -5.444 1.00 85.38 84 PHE A C 1
ATOM 626 O O . PHE A 1 84 ? 7.745 5.606 -6.392 1.00 85.38 84 PHE A O 1
ATOM 633 N N . HIS A 1 85 ? 7.332 5.879 -4.193 1.00 85.94 85 HIS A N 1
ATOM 634 C CA . HIS A 1 85 ? 8.707 6.243 -3.807 1.00 85.94 85 HIS A CA 1
ATOM 635 C C . HIS A 1 85 ? 9.668 5.088 -4.038 1.00 85.94 85 HIS A C 1
ATOM 637 O O . HIS A 1 85 ? 10.698 5.251 -4.699 1.00 85.94 85 HIS A O 1
ATOM 643 N N . ASP A 1 86 ? 9.299 3.904 -3.560 1.00 88.50 86 ASP A N 1
ATOM 644 C CA . ASP A 1 86 ? 10.135 2.716 -3.680 1.00 88.50 86 ASP A CA 1
ATOM 645 C C . ASP A 1 86 ? 10.325 2.327 -5.147 1.00 88.50 86 ASP A C 1
ATOM 647 O O . ASP A 1 86 ? 11.432 1.990 -5.576 1.00 88.50 86 ASP A O 1
ATOM 651 N N . THR A 1 87 ? 9.273 2.480 -5.955 1.00 89.56 87 THR A N 1
ATOM 652 C CA . THR A 1 87 ? 9.355 2.254 -7.398 1.00 89.56 87 THR A CA 1
ATOM 653 C C . THR A 1 87 ? 10.228 3.285 -8.097 1.00 89.56 87 THR A C 1
ATOM 655 O O . THR A 1 87 ? 11.056 2.891 -8.914 1.00 89.56 87 THR A O 1
ATOM 658 N N . ALA A 1 88 ? 10.107 4.577 -7.791 1.00 87.94 88 ALA A N 1
ATOM 659 C CA . ALA A 1 88 ? 10.951 5.601 -8.405 1.00 87.94 88 ALA A CA 1
ATOM 660 C C . ALA A 1 88 ? 12.440 5.375 -8.096 1.00 87.94 88 ALA A C 1
ATOM 662 O O . ALA A 1 88 ? 13.272 5.415 -9.006 1.00 87.94 88 ALA A O 1
ATOM 663 N N . ASN A 1 89 ? 12.761 5.035 -6.847 1.00 88.00 89 ASN A N 1
ATOM 664 C CA . ASN A 1 89 ? 14.128 4.766 -6.410 1.00 88.00 89 ASN A CA 1
ATOM 665 C C . ASN A 1 89 ? 14.699 3.484 -7.039 1.00 88.00 89 ASN A C 1
ATOM 667 O O . ASN A 1 89 ? 15.810 3.495 -7.579 1.00 88.00 89 ASN A O 1
ATOM 671 N N . ALA A 1 90 ? 13.936 2.386 -7.035 1.00 86.88 90 ALA A N 1
ATOM 672 C CA . ALA A 1 90 ? 14.368 1.125 -7.633 1.00 86.88 90 ALA A CA 1
ATOM 673 C C . ALA A 1 90 ? 14.537 1.249 -9.156 1.00 86.88 90 ALA A C 1
ATOM 675 O O . ALA A 1 90 ? 15.554 0.835 -9.718 1.00 86.88 90 ALA A O 1
ATOM 676 N N . VAL A 1 91 ? 13.573 1.875 -9.833 1.00 88.75 91 VAL A N 1
ATOM 677 C CA . VAL A 1 91 ? 13.580 2.033 -11.292 1.00 88.75 91 VAL A CA 1
ATOM 678 C C . VAL A 1 91 ? 14.696 2.971 -11.752 1.00 88.75 91 VAL A C 1
ATOM 680 O O . VAL A 1 91 ? 15.321 2.687 -12.773 1.00 88.75 91 VAL A O 1
ATOM 683 N N . ALA A 1 92 ? 15.016 4.034 -11.004 1.00 89.75 92 ALA A N 1
ATOM 684 C CA . ALA A 1 92 ? 16.103 4.951 -11.355 1.00 89.75 92 ALA A CA 1
ATOM 685 C C . ALA A 1 92 ? 17.445 4.221 -11.538 1.00 89.75 92 ALA A C 1
ATOM 687 O O . ALA A 1 92 ? 18.137 4.431 -12.535 1.00 89.75 92 ALA A O 1
ATOM 688 N N . THR A 1 93 ? 17.783 3.305 -10.625 1.00 89.50 93 THR A N 1
ATOM 689 C CA . THR A 1 93 ? 19.031 2.526 -10.705 1.00 89.50 93 THR A CA 1
ATOM 690 C C . THR A 1 93 ? 19.040 1.561 -11.891 1.00 89.50 93 THR A C 1
ATOM 692 O O . THR A 1 93 ? 20.032 1.462 -12.619 1.00 89.50 93 THR A O 1
ATOM 695 N N . VAL A 1 94 ? 17.920 0.883 -12.132 1.00 86.38 94 VAL A N 1
ATOM 696 C CA . VAL A 1 94 ? 17.761 -0.105 -13.204 1.00 86.38 94 VAL A CA 1
ATOM 697 C C . VAL A 1 94 ? 17.829 0.549 -14.586 1.00 86.38 94 VAL A C 1
ATOM 699 O O . VAL A 1 94 ? 18.488 0.024 -15.486 1.00 86.38 94 VAL A O 1
ATOM 702 N N . ILE A 1 95 ? 17.209 1.723 -14.740 1.00 86.06 95 ILE A N 1
ATOM 703 C CA . ILE A 1 95 ? 17.276 2.517 -15.971 1.00 86.06 95 ILE A CA 1
ATOM 704 C C . ILE A 1 95 ? 18.689 3.064 -16.176 1.00 86.06 95 ILE A C 1
ATOM 706 O O . ILE A 1 95 ? 19.237 2.919 -17.266 1.00 86.06 95 ILE A O 1
ATOM 710 N N . TYR A 1 96 ? 19.305 3.648 -15.143 1.00 89.00 96 TYR A N 1
ATOM 711 C CA . TYR A 1 96 ? 20.652 4.218 -15.242 1.00 89.00 96 TYR A CA 1
ATOM 712 C C . TYR A 1 96 ? 21.695 3.165 -15.647 1.00 89.00 96 TYR A C 1
ATOM 714 O O . TYR A 1 96 ? 22.536 3.396 -16.517 1.00 89.00 96 TYR A O 1
ATOM 722 N N . THR A 1 97 ? 21.593 1.966 -15.072 1.00 91.62 97 THR A N 1
ATOM 723 C CA . THR A 1 97 ? 22.468 0.826 -15.390 1.00 91.62 97 THR A CA 1
ATOM 724 C C . THR A 1 97 ? 22.089 0.092 -16.677 1.00 91.62 97 THR A C 1
ATOM 726 O O . THR A 1 97 ? 22.815 -0.810 -17.084 1.00 91.62 97 THR A O 1
ATOM 729 N N . HIS A 1 98 ? 20.979 0.461 -17.325 1.00 83.50 98 HIS A N 1
ATOM 730 C CA . HIS A 1 98 ? 20.443 -0.203 -18.518 1.00 83.50 98 HIS A CA 1
ATOM 731 C C . HIS A 1 98 ? 20.254 -1.722 -18.342 1.00 83.50 98 HIS A C 1
ATOM 733 O O . HIS A 1 98 ? 20.365 -2.490 -19.298 1.00 83.50 98 HIS A O 1
ATOM 739 N N . SER A 1 99 ? 19.970 -2.163 -17.114 1.00 84.00 99 SER A N 1
ATOM 740 C CA . SER A 1 99 ? 19.876 -3.586 -16.770 1.00 84.00 99 SER A CA 1
ATOM 741 C C . SER A 1 99 ? 18.524 -4.197 -17.142 1.00 84.00 99 SER A C 1
ATOM 743 O O . SER A 1 99 ? 18.478 -5.349 -17.572 1.00 84.00 99 SER A O 1
ATOM 745 N N . LEU A 1 100 ? 17.430 -3.431 -17.044 1.00 82.69 100 LEU A N 1
ATOM 746 C CA . LEU A 1 100 ? 16.098 -3.823 -17.516 1.00 82.69 100 LEU A CA 1
ATOM 747 C C . LEU A 1 100 ? 15.369 -2.651 -18.197 1.00 82.69 100 LEU A C 1
ATOM 749 O O . LEU A 1 100 ? 15.583 -1.489 -17.846 1.00 82.69 100 LEU A O 1
ATOM 753 N N . PRO A 1 101 ? 14.443 -2.940 -19.131 1.00 82.19 101 PRO A N 1
ATOM 754 C CA . PRO A 1 101 ? 13.570 -1.929 -19.717 1.00 82.19 101 PRO A CA 1
ATOM 755 C C . PRO A 1 101 ? 12.659 -1.264 -18.662 1.00 82.19 101 PRO A C 1
ATOM 757 O O . PRO A 1 101 ? 12.115 -1.973 -17.807 1.00 82.19 101 PRO A O 1
ATOM 760 N N . PRO A 1 102 ? 12.377 0.052 -18.770 1.00 81.12 102 PRO A N 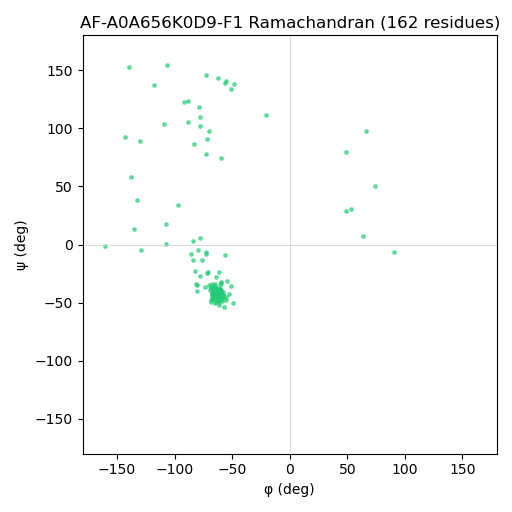1
ATOM 761 C CA . PRO A 1 102 ? 11.605 0.814 -17.778 1.00 81.12 102 PRO A CA 1
ATOM 762 C C . PRO A 1 102 ? 10.246 0.197 -17.420 1.00 81.12 102 PRO A C 1
ATOM 764 O O . PRO A 1 102 ? 9.881 0.115 -16.251 1.00 81.12 102 PRO A O 1
ATOM 767 N N . GLY A 1 103 ? 9.507 -0.295 -18.421 1.00 80.06 103 GLY A N 1
ATOM 768 C CA . GLY A 1 103 ? 8.189 -0.895 -18.199 1.00 80.06 103 GLY A CA 1
ATOM 769 C C . GLY A 1 103 ? 8.238 -2.181 -17.369 1.00 80.06 103 GLY A C 1
ATOM 770 O O . GLY A 1 103 ? 7.373 -2.401 -16.528 1.00 80.06 103 GLY A O 1
ATOM 771 N N . PHE A 1 104 ? 9.269 -3.011 -17.557 1.00 83.06 104 PHE A N 1
ATOM 772 C CA . PHE A 1 104 ? 9.451 -4.224 -16.756 1.00 83.06 104 PHE A CA 1
ATOM 773 C C . PHE A 1 104 ? 9.930 -3.900 -15.345 1.00 83.06 104 PHE A C 1
ATOM 775 O O . PHE A 1 104 ? 9.487 -4.550 -14.405 1.00 83.06 104 PHE A O 1
ATOM 782 N N . ALA A 1 105 ? 10.784 -2.886 -15.193 1.00 85.94 105 ALA A N 1
ATOM 783 C CA . ALA A 1 105 ? 11.266 -2.445 -13.889 1.00 85.94 105 ALA A CA 1
ATOM 784 C C . ALA A 1 105 ? 10.112 -1.966 -12.988 1.00 85.94 105 ALA A C 1
ATOM 786 O O . ALA A 1 105 ? 10.038 -2.362 -11.827 1.00 85.94 105 ALA A O 1
ATOM 787 N N . VAL A 1 106 ? 9.160 -1.200 -13.536 1.00 86.06 106 VAL A N 1
ATOM 788 C CA . VAL A 1 106 ? 7.970 -0.744 -12.794 1.00 86.06 106 VAL A CA 1
ATOM 789 C C . VAL A 1 106 ? 7.074 -1.918 -12.386 1.00 86.06 106 VAL A C 1
ATOM 791 O O . VAL A 1 106 ? 6.640 -1.985 -11.238 1.00 86.06 106 VAL A O 1
ATOM 794 N N . VAL A 1 107 ? 6.822 -2.873 -13.290 1.00 85.00 107 VAL A N 1
ATOM 795 C CA . VAL A 1 107 ? 5.999 -4.059 -12.979 1.00 85.00 107 VAL A CA 1
ATOM 796 C C . VAL A 1 107 ? 6.666 -4.934 -11.916 1.00 85.00 107 VAL A C 1
ATOM 798 O O . VAL A 1 107 ? 5.992 -5.389 -10.993 1.00 85.00 107 VAL A O 1
ATOM 801 N N . TRP A 1 108 ? 7.981 -5.140 -12.012 1.00 87.88 108 TRP A N 1
ATOM 802 C CA . TRP A 1 108 ? 8.740 -5.887 -11.009 1.00 87.88 108 TRP A CA 1
ATOM 803 C C . TRP A 1 108 ? 8.736 -5.200 -9.647 1.00 87.88 108 TRP A C 1
ATOM 805 O O . TRP A 1 108 ? 8.518 -5.866 -8.638 1.00 87.88 108 TRP A O 1
ATOM 815 N N . SER A 1 109 ? 8.917 -3.879 -9.615 1.00 89.44 109 SER A N 1
ATOM 816 C CA . SER A 1 109 ? 8.832 -3.105 -8.376 1.00 89.44 109 SER A CA 1
ATOM 817 C C . SER A 1 109 ? 7.455 -3.231 -7.725 1.00 89.44 109 SER A C 1
ATOM 819 O O . SER A 1 109 ? 7.358 -3.547 -6.540 1.00 89.44 109 SER A O 1
ATOM 821 N N . GLY A 1 110 ? 6.382 -3.067 -8.506 1.00 87.25 110 GLY A N 1
ATOM 822 C CA . GLY A 1 110 ? 5.015 -3.224 -8.008 1.00 87.25 110 GLY A CA 1
ATOM 823 C C . GLY A 1 110 ? 4.739 -4.631 -7.470 1.00 87.25 110 GLY A C 1
ATOM 824 O O . GLY A 1 110 ? 4.104 -4.781 -6.428 1.00 87.25 110 GLY A O 1
ATOM 825 N N . PHE A 1 111 ? 5.266 -5.666 -8.131 1.00 88.31 111 PHE A N 1
ATOM 826 C CA . PHE A 1 111 ? 5.136 -7.049 -7.670 1.00 88.31 111 PHE A CA 1
ATOM 827 C C . PHE A 1 111 ? 5.824 -7.283 -6.318 1.00 88.31 111 PHE A C 1
ATOM 829 O O . PHE A 1 111 ? 5.219 -7.870 -5.421 1.00 88.31 111 PHE A O 1
ATOM 836 N N . PHE A 1 112 ? 7.057 -6.801 -6.142 1.00 89.19 112 PHE A N 1
ATOM 837 C CA . PHE A 1 112 ? 7.772 -6.943 -4.871 1.00 89.19 112 PHE A CA 1
ATOM 838 C C . PHE A 1 112 ? 7.176 -6.089 -3.746 1.00 89.19 112 PHE A C 1
ATOM 840 O O . PHE A 1 112 ? 7.127 -6.564 -2.615 1.00 89.19 112 PHE A O 1
ATOM 847 N N . ASN A 1 113 ? 6.655 -4.894 -4.048 1.00 89.00 113 ASN A N 1
ATOM 848 C CA . ASN A 1 113 ? 5.907 -4.080 -3.081 1.00 89.00 113 ASN A CA 1
ATOM 849 C C . ASN A 1 113 ? 4.677 -4.837 -2.559 1.00 89.00 113 ASN A C 1
ATOM 851 O O . ASN A 1 113 ? 4.485 -4.986 -1.354 1.00 89.00 113 ASN A O 1
ATOM 855 N N . PHE A 1 114 ? 3.887 -5.410 -3.468 1.00 84.94 114 PHE A N 1
ATOM 856 C CA . PHE A 1 114 ? 2.721 -6.207 -3.097 1.00 84.94 114 PHE A CA 1
ATOM 857 C C . PHE A 1 114 ? 3.091 -7.453 -2.276 1.00 84.94 114 PHE A C 1
ATOM 859 O O . PHE A 1 114 ? 2.443 -7.746 -1.269 1.00 84.94 114 PHE A O 1
ATOM 866 N N . LEU A 1 115 ? 4.151 -8.170 -2.667 1.00 87.00 115 LEU A N 1
ATOM 867 C CA . LEU A 1 115 ? 4.655 -9.300 -1.883 1.00 87.00 115 LEU A CA 1
ATOM 868 C C . LEU A 1 115 ? 5.119 -8.876 -0.488 1.00 87.00 115 LEU A C 1
ATOM 870 O O . LEU A 1 115 ? 4.864 -9.606 0.465 1.00 87.00 115 LEU A O 1
ATOM 874 N N . GLY A 1 116 ? 5.756 -7.712 -0.353 1.00 83.75 116 GLY A N 1
ATOM 875 C CA . GLY A 1 116 ? 6.145 -7.156 0.942 1.00 83.75 116 GLY A CA 1
ATOM 876 C C . GLY A 1 116 ? 4.949 -7.028 1.884 1.00 83.75 116 GLY A C 1
ATOM 877 O O . GLY A 1 116 ? 4.993 -7.531 3.006 1.00 83.75 116 GLY A O 1
ATOM 878 N N . VAL A 1 117 ? 3.842 -6.459 1.400 1.00 81.81 117 VAL A N 1
ATOM 879 C CA . VAL A 1 117 ? 2.602 -6.318 2.181 1.00 81.81 117 VAL A CA 1
ATOM 880 C C . VAL A 1 117 ? 1.978 -7.679 2.510 1.00 81.81 117 VAL A C 1
ATOM 882 O O . VAL A 1 117 ? 1.617 -7.919 3.663 1.00 81.81 117 VAL A O 1
ATOM 885 N N . MET A 1 118 ? 1.885 -8.595 1.538 1.00 80.56 118 MET A N 1
ATOM 886 C CA . MET A 1 118 ? 1.295 -9.924 1.761 1.00 80.56 118 MET A CA 1
ATOM 887 C C . MET A 1 118 ? 2.095 -10.778 2.749 1.00 80.56 118 MET A C 1
ATOM 889 O O . MET A 1 118 ? 1.503 -11.460 3.582 1.00 80.56 118 MET A O 1
ATOM 893 N N . LEU A 1 119 ? 3.426 -10.756 2.658 1.00 83.62 119 LEU A N 1
ATOM 894 C CA . LEU A 1 119 ? 4.302 -11.540 3.531 1.00 83.62 119 LEU A CA 1
ATOM 895 C C . LEU A 1 119 ? 4.449 -10.901 4.916 1.00 83.62 119 LEU A C 1
ATOM 897 O O . LEU A 1 119 ? 4.655 -11.612 5.899 1.00 83.62 119 LEU A O 1
ATOM 901 N N . SER A 1 120 ? 4.295 -9.578 5.015 1.00 79.56 120 SER A N 1
ATOM 902 C CA . SER A 1 120 ? 4.405 -8.842 6.275 1.00 79.56 120 SER A CA 1
ATOM 903 C C . SER A 1 120 ? 3.389 -9.303 7.326 1.00 79.56 120 SER A C 1
ATOM 905 O O . SER A 1 120 ? 3.734 -9.327 8.500 1.00 79.56 120 SER A O 1
ATOM 907 N N . SER A 1 121 ? 2.180 -9.750 6.956 1.00 65.94 121 SER A N 1
ATOM 908 C CA . SER A 1 121 ? 1.222 -10.411 7.875 1.00 65.94 121 SER A CA 1
ATOM 909 C C . SER A 1 121 ? 0.971 -9.681 9.217 1.00 65.94 121 SER A C 1
ATOM 911 O O . SER A 1 121 ? 0.718 -10.321 10.235 1.00 65.94 121 SER A O 1
ATOM 913 N N . GLY A 1 122 ? 1.095 -8.347 9.258 1.00 66.88 122 GLY A N 1
ATOM 914 C CA . GLY A 1 122 ? 0.985 -7.541 10.487 1.00 66.88 122 GLY A CA 1
ATOM 915 C C . GLY A 1 122 ? 2.300 -7.297 11.246 1.00 66.88 122 GLY A C 1
ATOM 916 O O . GLY A 1 122 ? 2.323 -6.475 12.161 1.00 66.88 122 GLY A O 1
ATOM 917 N N . ALA A 1 123 ? 3.413 -7.913 10.844 1.00 64.88 123 ALA A N 1
ATOM 918 C CA . ALA A 1 123 ? 4.741 -7.678 11.413 1.00 64.88 123 ALA A CA 1
ATOM 919 C C . ALA A 1 123 ? 5.194 -6.222 11.254 1.00 64.88 123 ALA A C 1
ATOM 921 O O . ALA A 1 123 ? 5.823 -5.685 12.160 1.00 64.88 123 ALA A O 1
ATOM 922 N N . VAL A 1 124 ? 4.829 -5.550 10.154 1.00 68.94 124 VAL A N 1
ATOM 923 C CA . VAL A 1 124 ? 5.092 -4.109 10.003 1.00 68.94 124 VAL A CA 1
ATOM 924 C C . VAL A 1 124 ? 4.257 -3.296 10.990 1.00 68.94 124 VAL A C 1
ATOM 926 O O . VAL A 1 124 ? 4.804 -2.422 11.647 1.00 68.94 124 VAL A O 1
ATOM 929 N N . ALA A 1 125 ? 2.971 -3.605 11.180 1.00 70.81 125 ALA A N 1
ATOM 930 C CA . ALA A 1 125 ? 2.140 -2.878 12.143 1.00 70.81 125 ALA A CA 1
ATOM 931 C C . ALA A 1 125 ? 2.674 -3.025 13.580 1.00 70.81 125 ALA A C 1
ATOM 933 O O . ALA A 1 125 ? 2.856 -2.027 14.277 1.00 70.81 125 ALA A O 1
ATOM 934 N N . PHE A 1 126 ? 3.011 -4.249 14.000 1.00 69.31 126 PHE A N 1
ATOM 935 C CA . PHE A 1 126 ? 3.632 -4.497 15.305 1.00 69.31 126 PHE A CA 1
ATOM 936 C C . PHE A 1 126 ? 5.043 -3.920 15.414 1.00 69.31 126 PHE A C 1
ATOM 938 O O . PHE A 1 126 ? 5.399 -3.405 16.467 1.00 69.31 126 PHE A O 1
ATOM 945 N N . GLY A 1 127 ? 5.831 -3.969 14.340 1.00 70.38 127 GLY A N 1
ATOM 946 C CA . GLY A 1 127 ? 7.161 -3.374 14.279 1.00 70.38 127 GLY A CA 1
ATOM 947 C C . GLY A 1 127 ? 7.106 -1.862 14.462 1.00 70.38 127 GLY A C 1
ATOM 948 O O . GLY A 1 127 ? 7.840 -1.327 15.282 1.00 70.38 127 GLY A O 1
ATOM 949 N N . ILE A 1 128 ? 6.181 -1.178 13.787 1.00 74.88 128 ILE A N 1
ATOM 950 C CA . ILE A 1 128 ? 5.961 0.257 13.979 1.00 74.88 128 ILE A CA 1
ATOM 951 C C . ILE A 1 128 ? 5.519 0.539 15.417 1.00 74.88 128 ILE A C 1
ATOM 953 O O . ILE A 1 128 ? 6.120 1.394 16.053 1.00 74.88 128 ILE A O 1
ATOM 957 N N . ILE A 1 129 ? 4.558 -0.207 15.977 1.00 71.38 129 ILE A N 1
ATOM 958 C CA . ILE A 1 129 ? 4.139 -0.032 17.382 1.00 71.38 129 ILE A CA 1
ATOM 959 C C . ILE A 1 129 ? 5.304 -0.261 18.358 1.00 71.38 129 ILE A C 1
ATOM 961 O O . ILE A 1 129 ? 5.438 0.478 19.327 1.00 71.38 129 ILE A O 1
ATOM 965 N N . ALA A 1 130 ? 6.165 -1.247 18.103 1.00 69.88 130 ALA A N 1
ATOM 966 C CA . ALA A 1 130 ? 7.333 -1.539 18.932 1.00 69.88 130 ALA A CA 1
ATOM 967 C C . ALA A 1 130 ? 8.447 -0.486 18.803 1.00 69.88 130 ALA A C 1
ATOM 969 O O . ALA A 1 130 ? 9.260 -0.342 19.714 1.00 69.88 130 ALA A O 1
ATOM 970 N N . LEU A 1 131 ? 8.490 0.238 17.682 1.00 73.31 131 LEU A N 1
ATOM 971 C CA . LEU A 1 131 ? 9.385 1.374 17.464 1.00 73.31 131 LEU A CA 1
ATOM 972 C C . LEU A 1 131 ? 8.818 2.686 18.028 1.00 73.31 131 LEU A C 1
ATOM 974 O O . LEU A 1 131 ? 9.560 3.664 18.135 1.00 73.31 131 LEU A O 1
ATOM 978 N N . LEU A 1 132 ? 7.529 2.731 18.384 1.00 75.94 132 LEU A N 1
ATOM 979 C CA . LEU A 1 132 ? 6.938 3.898 19.028 1.00 75.94 132 LEU A CA 1
ATOM 980 C C . LEU A 1 132 ? 7.418 4.008 20.485 1.00 75.94 132 LEU A C 1
ATOM 982 O O . LEU A 1 132 ? 7.614 2.990 21.155 1.00 75.94 132 LEU A O 1
ATOM 986 N N . PRO A 1 133 ? 7.595 5.239 20.999 1.00 73.62 133 PRO A N 1
ATOM 987 C CA . PRO A 1 133 ? 8.037 5.456 22.370 1.00 73.62 133 PRO A CA 1
ATOM 988 C C . PRO A 1 133 ? 7.090 4.769 23.359 1.00 73.62 133 PRO A C 1
ATOM 990 O O . PRO A 1 133 ? 5.868 4.817 23.190 1.00 73.62 133 PRO A O 1
ATOM 993 N N . VAL A 1 134 ? 7.629 4.140 24.409 1.00 68.00 134 VAL A N 1
ATOM 994 C CA . VAL A 1 134 ? 6.808 3.410 25.392 1.00 68.00 134 VAL A CA 1
ATOM 995 C C . VAL A 1 134 ? 5.817 4.347 26.096 1.00 68.00 134 VAL A C 1
ATOM 997 O O . VAL A 1 134 ? 4.750 3.915 26.532 1.00 68.00 134 VAL A O 1
ATOM 1000 N N . GLU A 1 135 ? 6.111 5.651 26.136 1.00 65.56 135 GLU A N 1
ATOM 1001 C CA . GLU A 1 135 ? 5.209 6.694 26.620 1.00 65.56 135 GLU A CA 1
ATOM 1002 C C . GLU A 1 135 ? 3.906 6.756 25.812 1.00 65.56 135 GLU A C 1
ATOM 1004 O O . GLU A 1 135 ? 2.849 7.008 26.390 1.00 65.56 135 GLU A O 1
ATOM 1009 N N . LEU A 1 136 ? 3.955 6.464 24.506 1.00 64.31 136 LEU A N 1
ATOM 1010 C CA . LEU A 1 136 ? 2.784 6.431 23.630 1.00 64.31 136 LEU A CA 1
ATOM 1011 C C . LEU A 1 136 ? 1.827 5.302 24.021 1.00 64.31 136 LEU A C 1
ATOM 1013 O O . LEU A 1 136 ? 0.619 5.477 23.926 1.00 64.31 136 LEU A O 1
ATOM 1017 N N . ILE A 1 137 ? 2.367 4.171 24.490 1.00 64.12 137 ILE A N 1
ATOM 1018 C CA . ILE A 1 137 ? 1.610 2.987 24.922 1.00 64.12 137 ILE A CA 1
ATOM 1019 C C . ILE A 1 137 ? 1.068 3.194 26.346 1.00 64.12 137 ILE A C 1
ATOM 1021 O O . ILE A 1 137 ? -0.083 2.861 26.634 1.00 64.12 137 ILE A O 1
ATOM 1025 N N . LEU A 1 138 ? 1.873 3.796 27.227 1.00 61.53 138 LEU A N 1
ATOM 1026 C CA . LEU A 1 138 ? 1.548 3.983 28.644 1.00 61.53 138 LEU A CA 1
ATOM 1027 C C . LEU A 1 138 ? 0.646 5.201 28.927 1.00 61.53 138 LEU A C 1
ATOM 1029 O O . LEU A 1 138 ? -0.043 5.211 29.946 1.00 61.53 138 LEU A O 1
ATOM 1033 N N . GLN A 1 139 ? 0.611 6.215 28.051 1.00 64.94 139 GLN A N 1
ATOM 1034 C CA . GLN A 1 139 ? -0.218 7.427 28.205 1.00 64.94 139 GLN A CA 1
ATOM 1035 C C . GLN A 1 139 ? -1.420 7.494 27.248 1.00 64.94 139 GLN A C 1
ATOM 1037 O O . GLN A 1 139 ? -2.017 8.563 27.097 1.00 64.94 139 GLN A O 1
ATOM 1042 N N . THR A 1 140 ? -1.835 6.369 26.653 1.00 59.22 140 THR A N 1
ATOM 1043 C CA . THR A 1 140 ? -2.991 6.267 25.731 1.00 59.22 140 THR A CA 1
ATOM 1044 C C . THR A 1 140 ? -4.332 6.768 26.300 1.00 59.22 140 THR A C 1
ATOM 1046 O O . THR A 1 140 ? -5.290 6.921 25.548 1.00 59.22 140 THR A O 1
ATOM 1049 N N . GLY A 1 141 ? -4.414 7.076 27.601 1.00 60.88 141 GLY A N 1
ATOM 1050 C CA . GLY A 1 141 ? -5.590 7.663 28.260 1.00 60.88 141 GLY A CA 1
ATOM 1051 C C . GLY A 1 141 ? -5.477 9.143 28.661 1.00 60.88 141 GLY A C 1
ATOM 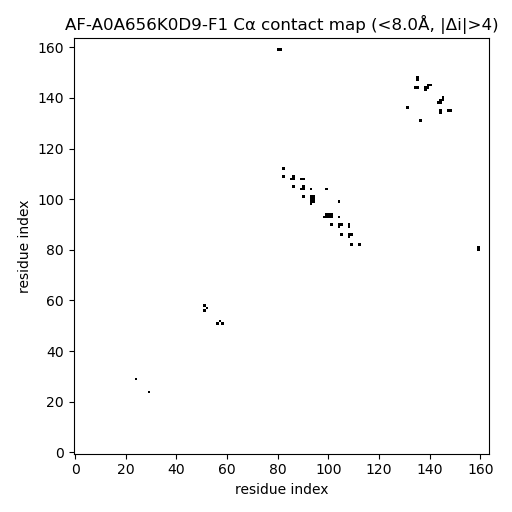1052 O O . GLY A 1 141 ? -6.416 9.673 29.249 1.00 60.88 141 GLY A O 1
ATOM 1053 N N . SER A 1 142 ? -4.351 9.816 28.392 1.00 70.25 142 SER A N 1
ATOM 1054 C CA . SER A 1 142 ? -4.116 11.220 28.772 1.00 70.25 142 SER A CA 1
ATOM 1055 C C . SER A 1 142 ? -4.182 12.157 27.562 1.00 70.25 142 SER A C 1
ATOM 1057 O O . SER A 1 142 ? -3.889 11.760 26.434 1.00 70.25 142 SER A O 1
ATOM 1059 N N . SER A 1 143 ? -4.502 13.435 27.789 1.00 73.81 143 SER A N 1
ATOM 1060 C CA . SER A 1 143 ? -4.475 14.481 26.753 1.00 73.81 143 SER A CA 1
ATOM 1061 C C . SER A 1 143 ? -3.120 14.573 26.036 1.00 73.81 143 SER A C 1
ATOM 1063 O O . SER A 1 143 ? -3.074 14.849 24.837 1.00 73.81 143 SER A O 1
ATOM 1065 N N . ALA A 1 144 ? -2.026 14.268 26.740 1.00 75.38 144 ALA A N 1
ATOM 1066 C CA . ALA A 1 144 ? -0.679 14.207 26.175 1.00 75.38 144 ALA A CA 1
ATOM 1067 C C . ALA A 1 144 ? -0.501 13.067 25.151 1.00 75.38 144 ALA A C 1
ATOM 1069 O O . ALA A 1 144 ? 0.159 13.264 24.132 1.00 75.38 144 ALA A O 1
ATOM 1070 N N . GLY A 1 145 ? -1.131 11.907 25.372 1.00 75.44 145 GLY A N 1
ATOM 1071 C CA . GLY A 1 145 ? -1.069 10.767 24.452 1.00 75.44 145 GLY A CA 1
ATOM 1072 C C . GLY A 1 145 ? -1.760 11.066 23.123 1.00 75.44 145 GLY A C 1
ATOM 1073 O O . GLY A 1 145 ? -1.190 10.832 22.058 1.00 75.44 145 GLY A O 1
ATOM 1074 N N . PHE A 1 146 ? -2.945 11.686 23.172 1.00 76.00 146 PHE A N 1
ATOM 1075 C CA . PHE A 1 146 ? -3.645 12.122 21.960 1.00 76.00 146 PHE A CA 1
ATOM 1076 C C . PHE A 1 146 ? -2.838 13.163 21.173 1.00 76.00 146 PHE A C 1
ATOM 1078 O O . PHE A 1 146 ? -2.687 13.022 19.960 1.00 76.00 146 PHE A O 1
ATOM 1085 N N . ALA A 1 147 ? -2.271 14.170 21.848 1.00 82.44 147 ALA A N 1
ATOM 1086 C CA . ALA A 1 147 ? -1.439 15.183 21.196 1.00 82.44 147 ALA A CA 1
ATOM 1087 C C . ALA A 1 147 ? -0.213 14.570 20.494 1.00 82.44 147 ALA A C 1
ATOM 1089 O O . ALA A 1 147 ? 0.115 14.964 19.374 1.00 82.44 147 ALA A O 1
ATOM 1090 N N . MET A 1 148 ? 0.427 13.574 21.114 1.00 82.12 148 MET A N 1
ATOM 1091 C CA . MET A 1 148 ? 1.589 12.888 20.548 1.00 82.12 148 MET A CA 1
ATOM 1092 C C . MET A 1 148 ? 1.233 12.074 19.295 1.00 82.12 148 MET A C 1
ATOM 1094 O O . MET A 1 148 ? 1.933 12.174 18.289 1.00 82.12 148 MET A O 1
ATOM 1098 N N . ILE A 1 149 ? 0.119 11.330 19.313 1.00 79.75 149 ILE A N 1
ATOM 1099 C CA . ILE A 1 149 ? -0.354 10.564 18.146 1.00 79.75 149 ILE A CA 1
ATOM 1100 C C . ILE A 1 149 ? -0.658 11.502 16.972 1.00 79.75 149 ILE A C 1
ATOM 1102 O O . ILE A 1 149 ? -0.205 11.251 15.856 1.00 79.75 149 ILE A O 1
ATOM 1106 N N . PHE A 1 150 ? -1.369 12.610 17.209 1.00 78.00 150 PHE A N 1
ATOM 1107 C CA . PHE A 1 150 ? -1.657 13.582 16.151 1.00 78.00 150 PHE A CA 1
ATOM 1108 C C . PHE A 1 150 ? -0.389 14.243 15.602 1.00 78.00 150 PHE A C 1
ATOM 1110 O O . PHE A 1 150 ? -0.271 14.396 14.388 1.00 78.00 150 PHE A O 1
ATOM 1117 N N . ALA A 1 151 ? 0.576 14.589 16.460 1.00 84.56 151 ALA A N 1
ATOM 1118 C CA . ALA A 1 151 ? 1.852 15.145 16.020 1.00 84.56 151 ALA A CA 1
ATOM 1119 C C . ALA A 1 151 ? 2.636 14.157 15.139 1.00 84.56 151 ALA A C 1
ATOM 1121 O O . ALA A 1 151 ? 3.124 14.551 14.081 1.00 84.56 151 ALA A O 1
ATOM 1122 N N . LEU A 1 152 ? 2.703 12.878 15.527 1.00 82.56 152 LEU A N 1
ATOM 1123 C CA . LEU A 1 152 ? 3.363 11.825 14.747 1.00 82.56 152 LEU A CA 1
ATOM 1124 C C . LEU A 1 152 ? 2.666 11.577 13.405 1.00 82.56 152 LEU A C 1
ATOM 1126 O O . LEU A 1 152 ? 3.341 11.462 12.387 1.00 82.56 152 LEU A O 1
ATOM 1130 N N . LEU A 1 153 ? 1.331 11.551 13.382 1.00 77.31 153 LEU A N 1
ATOM 1131 C CA . LEU A 1 153 ? 0.556 11.392 12.149 1.00 77.31 153 LEU A CA 1
ATOM 1132 C C . LEU A 1 153 ? 0.762 12.565 11.186 1.00 77.31 153 LEU A C 1
ATOM 1134 O O . LEU A 1 153 ? 1.018 12.353 10.004 1.00 77.31 153 LEU A O 1
ATOM 1138 N N . ILE A 1 154 ? 0.692 13.802 11.685 1.00 82.25 154 ILE A N 1
ATOM 1139 C CA . ILE A 1 154 ? 0.908 15.001 10.867 1.00 82.25 154 ILE A CA 1
ATOM 1140 C C . ILE A 1 154 ? 2.353 15.045 10.360 1.00 82.25 154 ILE A C 1
ATOM 1142 O O . ILE A 1 154 ? 2.568 15.300 9.177 1.00 82.25 154 ILE A O 1
ATOM 1146 N N . ALA A 1 155 ? 3.336 14.755 11.218 1.00 85.56 155 ALA A N 1
ATOM 1147 C CA . ALA A 1 155 ? 4.741 14.700 10.826 1.00 85.56 155 ALA A CA 1
ATOM 1148 C C . ALA A 1 155 ? 4.987 13.631 9.753 1.00 85.56 155 ALA A C 1
ATOM 1150 O O . ALA A 1 155 ? 5.632 13.924 8.750 1.00 85.56 155 ALA A O 1
ATOM 1151 N N . ALA A 1 156 ? 4.425 12.429 9.920 1.00 80.50 156 ALA A N 1
ATOM 1152 C CA . ALA A 1 156 ? 4.533 11.354 8.940 1.00 80.50 156 ALA A CA 1
ATOM 1153 C C . ALA A 1 156 ? 3.919 11.751 7.591 1.00 80.50 156 ALA A C 1
ATOM 1155 O O . ALA A 1 156 ? 4.549 11.549 6.559 1.00 80.50 156 ALA A O 1
ATOM 11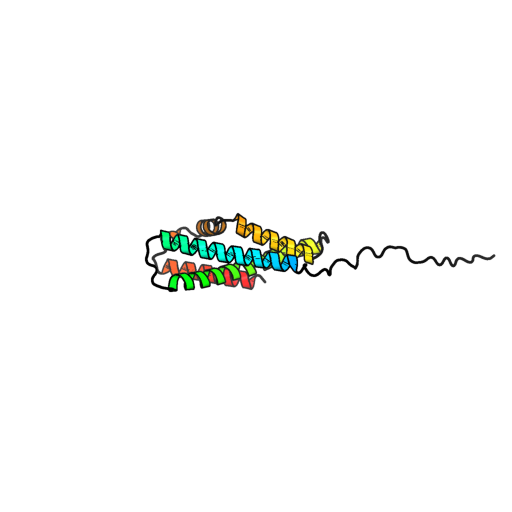56 N N . ILE A 1 157 ? 2.732 12.367 7.583 1.00 74.88 157 ILE A N 1
ATOM 1157 C CA . ILE A 1 157 ? 2.076 12.824 6.349 1.00 74.88 157 ILE A CA 1
ATOM 1158 C C . ILE A 1 157 ? 2.896 13.931 5.671 1.00 74.88 157 ILE A C 1
ATOM 1160 O O . ILE A 1 157 ? 3.193 13.824 4.484 1.00 74.88 157 ILE A O 1
ATOM 1164 N N . ILE A 1 158 ? 3.295 14.974 6.407 1.00 84.69 158 ILE A N 1
ATOM 1165 C CA . ILE A 1 158 ? 4.074 16.094 5.853 1.00 84.69 158 ILE A CA 1
ATOM 1166 C C . ILE A 1 158 ? 5.410 15.603 5.303 1.00 84.69 158 ILE A C 1
ATOM 1168 O O . ILE A 1 158 ? 5.811 16.024 4.224 1.00 84.69 158 ILE A O 1
ATOM 1172 N N . TRP A 1 159 ? 6.087 14.706 6.017 1.00 82.00 159 TRP A N 1
ATOM 1173 C CA . TRP A 1 159 ? 7.357 14.146 5.574 1.00 82.00 159 TRP A CA 1
ATOM 1174 C C . TRP A 1 159 ? 7.196 13.275 4.326 1.00 82.00 159 TRP A C 1
ATOM 1176 O O . TRP A 1 159 ? 7.983 13.403 3.387 1.00 82.00 159 TRP A O 1
ATOM 1186 N N . ASN A 1 160 ? 6.154 12.435 4.276 1.00 79.31 160 ASN A N 1
ATOM 1187 C CA . ASN A 1 160 ? 5.910 11.587 3.111 1.00 79.31 160 ASN A CA 1
ATOM 1188 C C . ASN A 1 160 ? 5.569 12.422 1.866 1.00 79.31 160 ASN A C 1
ATOM 1190 O O . ASN A 1 160 ? 5.990 12.089 0.769 1.00 79.31 160 ASN A O 1
ATOM 1194 N N . LEU A 1 161 ? 4.875 13.554 2.025 1.00 72.62 161 LEU A N 1
ATOM 1195 C CA . LEU A 1 161 ? 4.589 14.461 0.907 1.00 72.62 161 LEU A CA 1
ATOM 1196 C C . LEU A 1 161 ? 5.766 15.388 0.556 1.00 72.62 161 LEU A C 1
ATOM 1198 O O . LEU A 1 161 ? 5.939 15.725 -0.608 1.00 72.62 161 LEU A O 1
ATOM 1202 N N . GLY A 1 162 ? 6.545 15.836 1.543 1.00 75.19 162 GLY A N 1
ATOM 1203 C CA . GLY A 1 162 ? 7.597 16.845 1.373 1.00 75.19 162 GLY A CA 1
ATOM 1204 C C . GLY A 1 162 ? 8.959 16.305 0.935 1.00 75.19 162 GLY A C 1
ATOM 1205 O O . GLY A 1 162 ? 9.852 17.093 0.647 1.00 75.19 162 GLY A O 1
ATOM 1206 N N . THR A 1 163 ? 9.143 14.984 0.908 1.00 77.56 163 THR A N 1
ATOM 1207 C CA . THR A 1 163 ? 10.373 14.337 0.411 1.00 77.56 163 THR A CA 1
ATOM 1208 C C . THR A 1 163 ? 10.394 14.149 -1.110 1.00 77.56 163 THR A C 1
ATOM 1210 O O . THR A 1 163 ? 11.372 13.615 -1.634 1.00 77.56 163 THR A O 1
ATOM 1213 N N . TRP A 1 164 ? 9.357 14.627 -1.805 1.00 64.31 164 TRP A N 1
ATOM 1214 C CA . TRP A 1 164 ? 9.272 14.697 -3.266 1.00 64.31 164 TRP A CA 1
ATOM 1215 C C . TRP A 1 164 ? 9.527 16.089 -3.816 1.00 64.31 164 TRP A C 1
ATOM 1217 O O . TRP A 1 164 ? 8.999 17.064 -3.236 1.00 64.31 164 TRP A O 1
#

Radius of gyration: 26.55 Å; Cα contacts (8 Å, |Δi|>4): 37; chains: 1; bounding box: 72×32×93 Å